Protein AF-A0A7Y9FHM2-F1 (afdb_monomer)

Sequence (161 aa):
MSTAITAYRDAVLMASESGYCPPDAVLSQIHSALRGAVPRFVSLVANVDDATPPRANGLLVVFTDSLVAHVTFARMPGNDADTDAVGPFTVEVARRTALTSLSIIYQTNHDSAYDVSVGALAPSARIILKYTGFSAELAITKAGTEHDVDALYAALLTELA

Foldseek 3Di:
DPPQLVQQQVQVCLQDLPSWDFFSVVSVVQCVVVVNFGFPHKHWDWDWDPDVQIFIWTWIWTDGPWKIKIKGFGRTGTPPPDRVDGGDMDIWMATLLQWDDKDKDADDDPPDPDPPPPDDDDQRIWIWIDGVRDPDIDIGHPDDDDPPVVVVSVVSVVSND

Structure (mmCIF, N/CA/C/O backbone):
data_AF-A0A7Y9FHM2-F1
#
_entry.id   AF-A0A7Y9FHM2-F1
#
loop_
_atom_site.group_PDB
_atom_site.id
_atom_site.type_symbol
_atom_site.label_atom_id
_atom_site.label_alt_id
_atom_site.label_comp_id
_atom_site.label_asym_id
_atom_site.label_entity_id
_atom_site.label_seq_id
_atom_site.pdbx_PDB_ins_code
_atom_site.Cartn_x
_atom_site.Cartn_y
_atom_site.Cartn_z
_atom_site.occupancy
_atom_site.B_iso_or_equiv
_atom_site.auth_seq_id
_atom_site.auth_comp_id
_atom_site.auth_asym_id
_atom_site.auth_atom_id
_atom_site.pdbx_PDB_model_num
ATOM 1 N N . MET A 1 1 ? 13.110 20.333 -4.241 1.00 54.28 1 MET A N 1
ATOM 2 C CA . MET A 1 1 ? 12.005 19.393 -3.949 1.00 54.28 1 MET A CA 1
ATOM 3 C C . MET A 1 1 ? 11.263 19.868 -2.712 1.00 54.28 1 MET A C 1
ATOM 5 O O . MET A 1 1 ? 11.907 20.405 -1.818 1.00 54.28 1 MET A O 1
ATOM 9 N N . SER A 1 2 ? 9.937 19.706 -2.669 1.00 65.69 2 SER A N 1
ATOM 10 C CA . SER A 1 2 ? 9.163 19.900 -1.434 1.00 65.69 2 SER A CA 1
ATOM 11 C C . SER A 1 2 ? 9.573 18.837 -0.411 1.00 65.69 2 SER A C 1
ATOM 13 O O . SER A 1 2 ? 9.676 17.665 -0.771 1.00 65.69 2 SER A O 1
ATOM 15 N N . THR A 1 3 ? 9.776 19.226 0.849 1.00 71.75 3 THR A N 1
ATOM 16 C CA . THR A 1 3 ? 10.125 18.322 1.962 1.00 71.75 3 THR A CA 1
ATOM 17 C C . THR A 1 3 ? 9.129 17.173 2.130 1.00 71.75 3 THR A C 1
ATOM 19 O O . THR A 1 3 ? 9.511 16.083 2.543 1.00 71.75 3 THR A O 1
ATOM 22 N N . ALA A 1 4 ? 7.864 17.383 1.753 1.00 74.69 4 ALA A N 1
ATOM 23 C CA . ALA A 1 4 ? 6.837 16.349 1.811 1.00 74.69 4 ALA A CA 1
ATOM 24 C C . ALA A 1 4 ? 7.057 15.222 0.786 1.00 74.69 4 ALA A C 1
ATOM 26 O O . ALA A 1 4 ? 6.860 14.059 1.116 1.00 74.69 4 ALA A O 1
ATOM 27 N N . ILE A 1 5 ? 7.513 15.536 -0.432 1.00 85.81 5 ILE A N 1
ATOM 28 C CA . ILE A 1 5 ? 7.775 14.512 -1.460 1.00 85.81 5 ILE A CA 1
ATOM 29 C C . ILE A 1 5 ? 8.999 13.676 -1.094 1.00 85.81 5 ILE A C 1
ATOM 31 O O . ILE A 1 5 ? 8.993 12.467 -1.305 1.00 85.81 5 ILE A O 1
ATOM 35 N N . THR A 1 6 ? 10.008 14.294 -0.473 1.00 88.38 6 THR A N 1
ATOM 36 C CA . THR A 1 6 ? 11.161 13.572 0.078 1.00 88.38 6 THR A CA 1
ATOM 37 C C . THR A 1 6 ? 10.719 12.526 1.103 1.00 88.38 6 THR A C 1
ATOM 39 O O . THR A 1 6 ? 11.084 11.369 0.961 1.00 88.38 6 THR A O 1
ATOM 42 N N . ALA A 1 7 ? 9.828 12.876 2.040 1.00 87.19 7 ALA A N 1
ATOM 43 C CA . ALA A 1 7 ? 9.317 11.916 3.024 1.00 87.19 7 ALA A CA 1
ATOM 44 C C . ALA A 1 7 ? 8.578 10.721 2.389 1.00 87.19 7 ALA A C 1
ATOM 46 O O . ALA A 1 7 ? 8.714 9.593 2.855 1.00 87.19 7 ALA A O 1
ATOM 47 N N . TYR A 1 8 ? 7.812 10.945 1.315 1.00 90.69 8 TYR A N 1
ATOM 48 C CA . TYR A 1 8 ? 7.175 9.855 0.566 1.00 90.69 8 TYR A CA 1
ATOM 49 C C . TYR A 1 8 ? 8.200 8.969 -0.130 1.00 90.69 8 TYR A C 1
ATOM 51 O O . TYR A 1 8 ? 8.108 7.748 -0.049 1.00 90.69 8 TYR A O 1
ATOM 59 N N . ARG A 1 9 ? 9.173 9.582 -0.805 1.00 92.00 9 ARG A N 1
ATOM 60 C CA . ARG A 1 9 ? 10.229 8.861 -1.511 1.00 92.00 9 ARG A CA 1
ATOM 61 C C . ARG A 1 9 ? 11.035 7.988 -0.557 1.00 92.00 9 ARG A C 1
ATOM 63 O O . ARG A 1 9 ? 11.230 6.814 -0.851 1.00 92.00 9 ARG A O 1
ATOM 70 N N . ASP A 1 10 ? 11.426 8.540 0.586 1.00 90.44 10 ASP A N 1
ATOM 71 C CA . ASP A 1 10 ? 12.177 7.828 1.617 1.00 90.44 10 ASP A CA 1
ATOM 72 C C . ASP A 1 10 ? 11.352 6.667 2.181 1.00 90.44 10 ASP A C 1
ATOM 74 O O . ASP A 1 10 ? 11.841 5.543 2.252 1.00 90.44 10 ASP A O 1
ATOM 78 N N . ALA A 1 11 ? 10.071 6.894 2.500 1.00 89.75 11 ALA A N 1
ATOM 79 C CA . ALA A 1 11 ? 9.182 5.840 2.989 1.00 89.75 11 ALA A CA 1
ATOM 80 C C . ALA A 1 11 ? 8.992 4.700 1.974 1.00 89.75 11 ALA A C 1
ATOM 82 O O . ALA A 1 11 ? 8.975 3.532 2.359 1.00 89.75 11 ALA A O 1
ATOM 83 N N . VAL A 1 12 ? 8.878 5.025 0.683 1.00 91.69 12 VAL A N 1
ATOM 84 C CA . VAL A 1 12 ? 8.762 4.027 -0.390 1.00 91.69 12 VAL A CA 1
ATOM 85 C C . VAL A 1 12 ? 10.069 3.264 -0.585 1.00 91.69 12 VAL A C 1
ATOM 87 O O . VAL A 1 12 ? 10.036 2.042 -0.680 1.00 91.69 12 VAL A O 1
ATOM 90 N N . LEU A 1 13 ? 11.212 3.954 -0.609 1.00 89.88 13 LEU A N 1
ATOM 91 C CA . LEU A 1 13 ? 12.522 3.314 -0.748 1.00 89.88 13 LEU A CA 1
ATOM 92 C C . LEU A 1 13 ? 12.824 2.385 0.432 1.00 89.88 13 LEU A C 1
ATOM 94 O O . LEU A 1 13 ? 13.313 1.283 0.211 1.00 89.88 13 LEU A O 1
ATOM 98 N N . MET A 1 14 ? 12.465 2.778 1.658 1.00 87.06 14 MET A N 1
ATOM 99 C CA . MET A 1 14 ? 12.564 1.908 2.837 1.00 87.06 14 MET A CA 1
ATOM 100 C C . MET A 1 14 ? 11.654 0.677 2.744 1.00 87.06 14 MET A C 1
ATOM 102 O O . MET A 1 14 ? 11.972 -0.357 3.313 1.00 87.06 14 MET A O 1
ATOM 106 N N . ALA A 1 15 ? 10.510 0.775 2.059 1.00 86.94 15 ALA A N 1
ATOM 107 C CA . ALA A 1 15 ? 9.592 -0.346 1.835 1.00 86.94 15 ALA A CA 1
ATOM 108 C C . ALA A 1 15 ? 9.954 -1.210 0.614 1.00 86.94 15 ALA A C 1
ATOM 110 O O . ALA A 1 15 ? 9.295 -2.219 0.365 1.00 86.94 15 ALA A O 1
ATOM 111 N N . SER A 1 16 ? 10.948 -0.806 -0.182 1.00 87.75 16 SER A N 1
ATOM 112 C CA . SER A 1 16 ? 11.287 -1.471 -1.435 1.00 87.75 16 SER A CA 1
ATOM 113 C C . SER A 1 16 ? 12.431 -2.465 -1.267 1.00 87.75 16 SER A C 1
ATOM 115 O O . SER A 1 16 ? 13.585 -2.064 -1.156 1.00 87.75 16 SER A O 1
ATOM 117 N N . GLU A 1 17 ? 12.167 -3.757 -1.458 1.00 81.50 17 GLU A N 1
ATOM 118 C CA . GLU A 1 17 ? 13.243 -4.767 -1.472 1.00 81.50 17 GLU A CA 1
ATOM 119 C C . GLU A 1 17 ? 14.183 -4.612 -2.671 1.00 81.50 17 GLU A C 1
ATOM 121 O O . GLU A 1 17 ? 15.391 -4.791 -2.557 1.00 81.50 17 GLU A O 1
ATOM 126 N N . SER A 1 18 ? 13.637 -4.239 -3.832 1.00 82.12 18 SER A N 1
ATOM 127 C CA . SER A 1 18 ? 14.407 -4.069 -5.068 1.00 82.12 18 SER A CA 1
ATOM 128 C C . SER A 1 18 ? 15.037 -2.678 -5.219 1.00 82.12 18 SER A C 1
ATOM 130 O O . SER A 1 18 ? 15.584 -2.369 -6.276 1.00 82.12 18 SER A O 1
ATOM 132 N N . GLY A 1 19 ? 14.879 -1.792 -4.226 1.00 87.06 19 GLY A N 1
ATOM 133 C CA . GLY A 1 19 ? 15.212 -0.366 -4.349 1.00 87.06 19 GLY A CA 1
ATOM 134 C C . GLY A 1 19 ? 14.421 0.392 -5.429 1.00 87.06 19 GLY A C 1
ATOM 135 O O . GLY A 1 19 ? 14.864 1.441 -5.887 1.00 87.06 19 GLY A O 1
ATOM 136 N N . TYR A 1 20 ? 13.285 -0.137 -5.891 1.00 90.69 20 TYR A N 1
ATOM 137 C CA . TYR A 1 20 ? 12.400 0.542 -6.829 1.00 90.69 20 TYR A CA 1
ATOM 138 C C . TYR A 1 20 ? 11.588 1.641 -6.142 1.00 90.69 20 TYR A C 1
ATOM 140 O O . TYR A 1 20 ? 11.048 1.462 -5.052 1.00 90.69 20 TYR A O 1
ATOM 148 N N . CYS A 1 21 ? 11.440 2.776 -6.819 1.00 91.19 21 CYS A N 1
ATOM 149 C CA . CYS A 1 21 ? 10.560 3.850 -6.381 1.00 91.19 21 CYS A CA 1
ATOM 150 C C . CYS A 1 21 ? 9.799 4.421 -7.585 1.00 91.19 21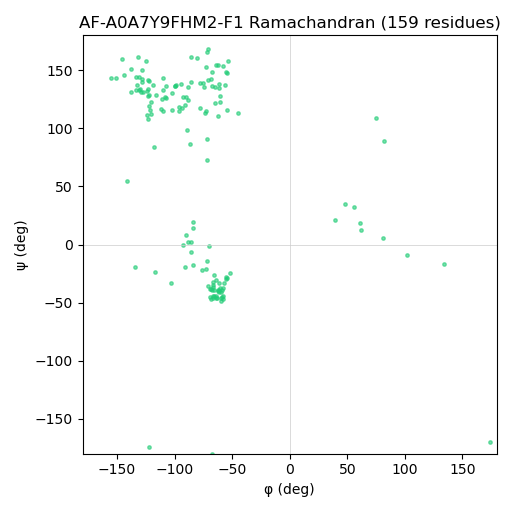 CYS A C 1
ATOM 152 O O . CYS A 1 21 ? 10.429 4.723 -8.602 1.00 91.19 21 CYS A O 1
ATOM 154 N N . PRO A 1 22 ? 8.465 4.590 -7.505 1.00 91.25 22 PRO A N 1
ATOM 155 C CA . PRO A 1 22 ? 7.715 5.268 -8.552 1.00 91.25 22 PRO A CA 1
ATOM 156 C C . PRO A 1 22 ? 8.228 6.700 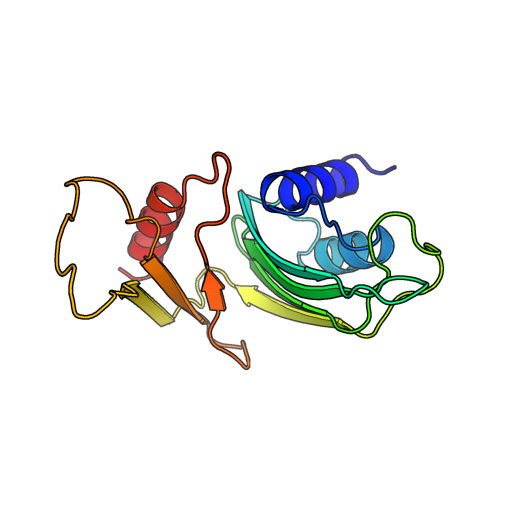-8.783 1.00 91.25 22 PRO A C 1
ATOM 158 O O . PRO A 1 22 ? 8.717 7.331 -7.843 1.00 91.25 22 PRO A O 1
ATOM 161 N N . PRO A 1 23 ? 8.051 7.260 -9.994 1.00 90.81 23 PRO A N 1
ATOM 162 C CA . PRO A 1 23 ? 8.462 8.630 -10.290 1.00 90.81 23 PRO A CA 1
ATOM 163 C C . PRO A 1 23 ? 7.872 9.667 -9.323 1.00 90.81 23 PRO A C 1
ATOM 165 O O . PRO A 1 23 ? 6.716 9.555 -8.906 1.00 90.81 23 PRO A O 1
ATOM 168 N N . ASP A 1 24 ? 8.613 10.747 -9.056 1.00 90.06 24 ASP A N 1
ATOM 169 C CA . ASP A 1 24 ? 8.188 11.828 -8.149 1.00 90.06 24 ASP A CA 1
ATOM 170 C C . ASP A 1 24 ? 6.828 12.444 -8.547 1.00 90.06 24 ASP A C 1
ATOM 172 O O . ASP A 1 24 ? 6.061 12.882 -7.685 1.00 90.06 24 ASP A O 1
ATOM 176 N N . ALA A 1 25 ? 6.486 12.446 -9.842 1.00 89.00 25 ALA A N 1
ATOM 177 C CA . ALA A 1 25 ? 5.177 12.877 -10.334 1.00 89.00 25 ALA A CA 1
ATOM 178 C C . ALA A 1 25 ? 4.032 11.997 -9.796 1.00 89.00 25 ALA A C 1
ATOM 180 O O . ALA A 1 25 ? 2.988 12.514 -9.398 1.00 89.00 25 ALA A O 1
ATOM 181 N N . VAL A 1 26 ? 4.242 10.678 -9.724 1.00 91.69 26 VAL A N 1
ATOM 182 C CA . VAL A 1 26 ? 3.285 9.720 -9.151 1.00 91.69 26 VAL A CA 1
ATOM 183 C C . VAL A 1 26 ? 3.183 9.934 -7.645 1.00 91.69 26 VAL A C 1
ATOM 185 O O . VAL A 1 26 ? 2.079 10.081 -7.123 1.00 91.69 26 VAL A O 1
ATOM 188 N N . LEU A 1 27 ? 4.321 10.052 -6.951 1.00 93.56 27 LEU A N 1
ATOM 189 C CA . LEU A 1 27 ? 4.346 10.333 -5.510 1.00 93.56 27 LEU A CA 1
ATOM 190 C C . LEU A 1 27 ? 3.628 11.646 -5.167 1.00 93.56 27 LEU A C 1
ATOM 192 O O . LEU A 1 27 ? 2.898 11.714 -4.180 1.00 93.56 27 LEU A O 1
ATOM 196 N N . SER A 1 28 ? 3.756 12.665 -6.019 1.00 92.25 28 SER A N 1
ATOM 197 C CA . SER A 1 28 ? 3.053 13.942 -5.864 1.00 92.25 28 SER A CA 1
ATOM 198 C C . SER A 1 28 ? 1.537 13.800 -6.005 1.00 92.25 28 SER A C 1
ATOM 200 O O . SER A 1 28 ? 0.789 14.407 -5.236 1.00 92.25 28 SER A O 1
ATOM 202 N N . GLN A 1 29 ? 1.060 12.970 -6.937 1.00 93.69 29 GLN A N 1
ATOM 203 C CA . GLN A 1 29 ? -0.374 12.697 -7.061 1.00 93.69 29 GLN A CA 1
ATOM 204 C C . GLN A 1 29 ? -0.914 11.903 -5.868 1.00 93.69 29 GLN A C 1
ATOM 206 O O . GLN A 1 29 ? -2.000 12.210 -5.379 1.00 93.69 29 GLN A O 1
ATOM 211 N N . ILE A 1 30 ? -0.144 10.949 -5.340 1.00 95.56 30 ILE A N 1
ATOM 212 C CA . ILE A 1 30 ? -0.514 10.203 -4.128 1.00 95.56 30 ILE A CA 1
ATOM 213 C C . ILE A 1 30 ? -0.580 11.142 -2.917 1.00 95.56 30 ILE A C 1
ATOM 215 O O . ILE A 1 30 ? -1.558 11.116 -2.170 1.00 95.56 30 ILE A O 1
ATOM 219 N N . HIS A 1 31 ? 0.420 12.010 -2.738 1.00 95.38 31 HIS A N 1
ATOM 220 C CA . HIS A 1 31 ? 0.442 13.016 -1.671 1.00 95.38 31 HIS A CA 1
ATOM 221 C C . HIS A 1 31 ? -0.771 13.947 -1.743 1.00 95.38 31 HIS A C 1
ATOM 223 O O . HIS A 1 31 ? -1.433 14.189 -0.732 1.00 95.38 31 HIS A O 1
ATOM 229 N N . SER A 1 32 ? -1.119 14.410 -2.946 1.00 95.19 32 SER A N 1
ATOM 230 C CA . SER A 1 32 ? -2.310 15.230 -3.177 1.00 95.19 32 SER A CA 1
ATOM 231 C C . SER A 1 32 ? -3.609 14.476 -2.867 1.00 95.19 32 SER A C 1
ATOM 233 O O . SER A 1 32 ? -4.468 15.005 -2.157 1.00 95.19 32 SER A O 1
ATOM 235 N N . ALA A 1 33 ? -3.736 13.219 -3.308 1.00 95.69 33 ALA A N 1
ATOM 236 C CA . ALA A 1 33 ? -4.896 12.369 -3.027 1.00 95.69 33 ALA A CA 1
ATOM 237 C C . ALA A 1 33 ? -5.078 12.110 -1.518 1.00 95.69 33 ALA A C 1
ATOM 239 O O . ALA A 1 33 ? -6.200 12.073 -1.011 1.00 95.69 33 ALA A O 1
ATOM 240 N N . LEU A 1 34 ? -3.967 12.029 -0.782 1.00 96.06 34 LEU A N 1
ATOM 241 C CA . LEU A 1 34 ? -3.920 11.940 0.678 1.00 96.06 34 LEU A CA 1
ATOM 242 C C . LEU A 1 34 ? -4.008 13.306 1.381 1.00 96.06 34 LEU A C 1
ATOM 244 O O . LEU A 1 34 ? -3.756 13.401 2.582 1.00 96.06 34 LEU A O 1
ATOM 248 N N . ARG A 1 35 ? -4.393 14.370 0.665 1.00 94.75 35 ARG A N 1
ATOM 249 C CA . ARG A 1 35 ? -4.594 15.732 1.198 1.00 94.75 35 ARG A CA 1
ATOM 250 C C . ARG A 1 35 ? -3.367 16.297 1.907 1.00 94.75 35 ARG A C 1
ATOM 252 O O . ARG A 1 35 ? -3.481 17.053 2.868 1.00 94.75 35 ARG A O 1
ATOM 259 N N . GLY A 1 36 ? -2.191 15.917 1.435 1.00 92.69 36 GLY A N 1
ATOM 260 C CA . GLY A 1 36 ? -0.934 16.386 1.978 1.00 92.69 36 GLY A CA 1
ATOM 261 C C . GLY A 1 36 ? -0.459 15.660 3.243 1.00 92.69 36 GLY A C 1
ATOM 262 O O . GLY A 1 36 ? 0.531 16.094 3.832 1.00 92.69 36 GLY A O 1
ATOM 263 N N . ALA A 1 37 ? -1.149 14.600 3.678 1.00 92.56 37 ALA A N 1
ATOM 264 C CA . ALA A 1 37 ? -0.816 13.866 4.896 1.00 92.56 37 ALA A CA 1
ATOM 265 C C . ALA A 1 37 ? 0.575 13.211 4.828 1.00 92.56 37 ALA A C 1
ATOM 267 O O . ALA A 1 37 ? 1.094 12.921 3.756 1.00 92.56 37 ALA A O 1
ATOM 268 N N . VAL A 1 38 ? 1.184 12.981 5.992 1.00 91.00 38 VAL A N 1
ATOM 269 C CA . VAL A 1 38 ? 2.499 12.331 6.104 1.00 91.00 38 VAL A CA 1
ATOM 270 C C . VAL A 1 38 ? 2.306 10.810 6.178 1.00 91.00 38 VAL A C 1
ATOM 272 O O . VAL A 1 38 ? 1.423 10.357 6.917 1.00 91.00 38 VAL A O 1
ATOM 275 N N . PRO A 1 39 ? 3.100 10.008 5.445 1.00 91.88 39 PRO A N 1
ATOM 276 C CA . PRO A 1 39 ? 3.024 8.557 5.520 1.00 91.88 39 PRO A CA 1
ATOM 277 C C . PRO A 1 39 ? 3.490 8.076 6.900 1.00 91.88 39 PRO A C 1
ATOM 279 O O . PRO A 1 39 ? 4.489 8.548 7.439 1.00 91.88 39 PRO A O 1
ATOM 282 N N . ARG A 1 40 ? 2.747 7.133 7.476 1.00 90.19 40 ARG A N 1
ATOM 283 C CA . ARG A 1 40 ? 3.081 6.433 8.726 1.00 90.19 40 ARG A CA 1
ATOM 284 C C . ARG A 1 40 ? 3.611 5.036 8.479 1.00 90.19 40 ARG A C 1
ATOM 286 O O . ARG A 1 40 ? 4.441 4.558 9.237 1.00 90.19 40 ARG A O 1
ATOM 293 N N . PHE A 1 41 ? 3.110 4.401 7.430 1.00 90.56 41 PHE A N 1
ATOM 294 C CA . PHE A 1 41 ? 3.537 3.084 7.004 1.00 90.56 41 PHE A CA 1
ATOM 295 C C . PHE A 1 41 ? 3.347 2.971 5.496 1.00 90.56 41 PHE A C 1
ATOM 297 O O . PHE A 1 41 ? 2.369 3.493 4.946 1.00 90.56 41 PHE A O 1
ATOM 304 N N . VAL A 1 42 ? 4.272 2.285 4.833 1.00 91.69 42 VAL A N 1
ATOM 305 C CA . VAL A 1 42 ? 4.232 2.047 3.393 1.00 91.69 42 VAL A CA 1
ATOM 306 C C . VAL A 1 42 ? 4.508 0.574 3.124 1.00 91.69 42 VAL 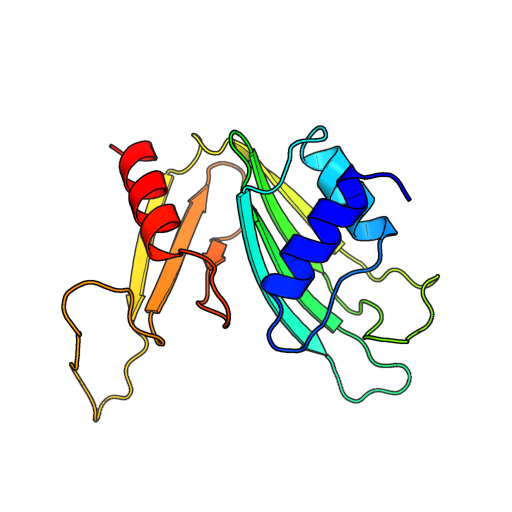A C 1
ATOM 308 O O . VAL A 1 42 ? 5.402 -0.011 3.720 1.00 91.69 42 VAL A O 1
ATOM 311 N N . SER A 1 43 ? 3.748 -0.019 2.207 1.00 91.00 43 SER A N 1
ATOM 312 C CA . SER A 1 43 ? 4.031 -1.345 1.658 1.00 91.00 43 SER A CA 1
ATOM 313 C C . SER A 1 43 ? 4.134 -1.243 0.147 1.00 91.00 43 SER A C 1
ATOM 315 O O . SER A 1 43 ? 3.279 -0.627 -0.490 1.00 91.00 43 SER A O 1
ATOM 317 N N . LEU A 1 44 ? 5.178 -1.836 -0.422 1.00 91.25 44 LEU A N 1
ATOM 318 C CA . LEU A 1 44 ? 5.422 -1.852 -1.854 1.00 91.25 44 LEU A CA 1
ATOM 319 C C . LEU A 1 44 ? 5.684 -3.286 -2.307 1.00 91.25 44 LEU A C 1
ATOM 321 O O . LEU A 1 44 ? 6.524 -3.985 -1.749 1.00 91.25 44 LEU A O 1
ATOM 325 N N . VAL A 1 45 ? 4.994 -3.689 -3.366 1.00 90.12 45 VAL A N 1
ATOM 326 C CA . VAL A 1 45 ? 5.307 -4.889 -4.139 1.00 90.12 45 VAL A CA 1
ATOM 327 C C . VAL A 1 45 ? 5.490 -4.445 -5.576 1.00 90.12 45 VAL A C 1
ATOM 329 O O . VAL A 1 45 ? 4.530 -4.031 -6.222 1.00 90.12 45 VAL A O 1
ATOM 332 N N . ALA A 1 46 ? 6.715 -4.508 -6.079 1.00 90.50 46 ALA A N 1
ATOM 333 C CA . ALA A 1 46 ? 7.034 -4.105 -7.438 1.00 90.50 46 ALA A CA 1
ATOM 334 C C . ALA A 1 46 ? 7.842 -5.193 -8.136 1.00 90.50 46 ALA A C 1
ATOM 336 O O . ALA A 1 46 ? 8.818 -5.697 -7.593 1.00 90.50 46 ALA A O 1
ATOM 337 N N . ASN A 1 47 ? 7.440 -5.508 -9.362 1.00 91.50 47 ASN A N 1
ATOM 338 C CA . ASN A 1 47 ? 8.181 -6.368 -10.268 1.00 91.50 47 ASN A CA 1
ATOM 339 C C . ASN A 1 47 ? 8.714 -5.498 -11.401 1.00 91.50 47 ASN A C 1
ATOM 341 O O . ASN A 1 47 ? 7.925 -4.935 -12.167 1.00 91.50 47 ASN A O 1
ATOM 345 N N . VAL A 1 48 ? 10.035 -5.383 -11.481 1.00 90.31 48 VAL A N 1
ATOM 346 C CA . VAL A 1 48 ? 10.725 -4.729 -12.594 1.00 90.31 48 VAL A CA 1
ATOM 347 C C . VAL A 1 48 ? 11.065 -5.806 -13.618 1.00 90.31 48 VAL A C 1
ATOM 349 O O . VAL A 1 48 ? 11.619 -6.839 -13.251 1.00 90.31 48 VAL A O 1
ATOM 352 N N . ASP A 1 49 ? 10.672 -5.600 -14.872 1.00 87.25 49 ASP A N 1
ATOM 353 C CA . ASP A 1 49 ? 11.011 -6.503 -15.968 1.00 87.25 49 ASP A CA 1
ATOM 354 C C . ASP A 1 49 ? 12.431 -6.256 -16.5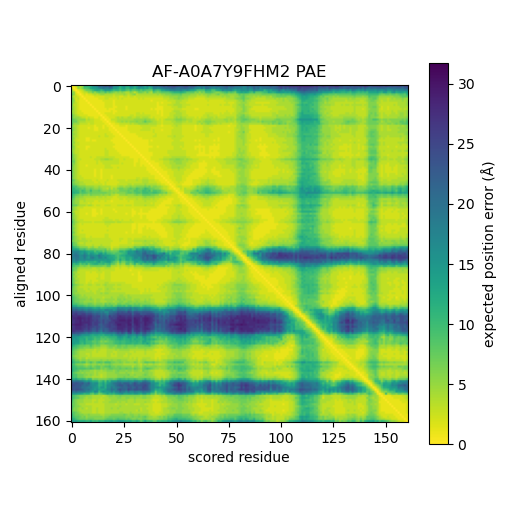02 1.00 87.25 49 ASP A C 1
ATOM 356 O O . ASP A 1 49 ? 13.017 -5.187 -16.321 1.00 87.25 49 ASP A O 1
ATOM 360 N N . ASP A 1 50 ? 12.970 -7.255 -17.201 1.00 85.00 50 ASP A N 1
ATOM 361 C CA . ASP A 1 50 ? 14.293 -7.192 -17.831 1.00 85.00 50 ASP A CA 1
ATOM 362 C C . ASP A 1 50 ? 14.258 -6.517 -19.223 1.00 85.00 50 ASP A C 1
ATOM 364 O O . ASP A 1 50 ? 15.144 -6.733 -20.055 1.00 85.00 50 ASP A O 1
ATOM 368 N N . ALA A 1 51 ? 13.213 -5.739 -19.543 1.00 82.88 51 ALA A N 1
ATOM 369 C CA . ALA A 1 51 ? 13.101 -5.076 -20.841 1.00 82.88 51 ALA A CA 1
ATOM 370 C C . ALA A 1 51 ? 14.095 -3.907 -20.977 1.00 82.88 51 ALA A C 1
ATOM 372 O O . ALA A 1 51 ? 14.664 -3.408 -20.009 1.00 82.88 51 ALA A O 1
ATOM 373 N N . THR A 1 52 ? 14.300 -3.421 -22.205 1.00 83.00 52 THR A N 1
ATOM 374 C CA . THR A 1 52 ? 15.108 -2.219 -22.468 1.00 83.00 52 THR A CA 1
ATOM 375 C C . THR A 1 52 ? 14.267 -1.178 -23.220 1.00 83.00 52 THR A C 1
ATOM 377 O O . THR A 1 52 ? 13.979 -1.385 -24.4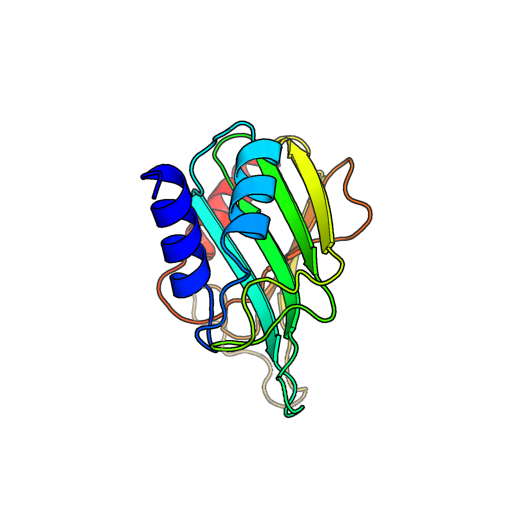01 1.00 83.00 52 THR A O 1
ATOM 380 N N . PRO A 1 53 ? 13.857 -0.063 -22.581 1.00 84.75 53 PRO A N 1
ATOM 381 C CA . PRO A 1 53 ? 14.073 0.283 -21.168 1.00 84.75 53 PRO A CA 1
ATOM 382 C C . PRO A 1 53 ? 13.205 -0.558 -20.204 1.00 84.75 53 PRO A C 1
ATOM 384 O O . PRO A 1 53 ? 12.108 -0.967 -20.605 1.00 84.75 53 PRO A O 1
ATOM 387 N N . PRO A 1 54 ? 13.653 -0.772 -18.949 1.00 88.31 54 PRO A N 1
ATOM 388 C CA . PRO A 1 54 ? 12.951 -1.607 -17.973 1.00 88.31 54 PRO A CA 1
ATOM 389 C C . PRO A 1 54 ? 11.625 -0.979 -17.552 1.00 88.31 54 PRO A C 1
ATOM 391 O O . PRO A 1 54 ? 11.485 0.252 -17.494 1.00 88.31 54 PRO A O 1
ATOM 394 N N . ARG A 1 55 ? 10.641 -1.824 -17.235 1.00 90.94 55 ARG A N 1
ATOM 395 C CA . ARG A 1 55 ? 9.315 -1.411 -16.778 1.00 90.94 55 ARG A CA 1
ATOM 396 C C . ARG A 1 55 ? 8.901 -2.102 -15.488 1.00 90.94 55 ARG A C 1
ATOM 398 O O . ARG A 1 55 ? 9.128 -3.286 -15.291 1.00 90.94 55 ARG A O 1
ATOM 405 N N . ALA A 1 56 ? 8.224 -1.355 -14.626 1.00 92.31 56 ALA A N 1
ATOM 406 C CA . ALA A 1 56 ? 7.721 -1.821 -13.348 1.00 92.31 56 ALA A CA 1
ATOM 407 C C . ALA A 1 56 ? 6.195 -1.977 -13.359 1.00 92.31 56 ALA A C 1
ATOM 409 O O . ALA A 1 56 ? 5.453 -1.108 -13.829 1.00 92.31 56 ALA A O 1
ATOM 410 N N . ASN A 1 57 ? 5.723 -3.079 -12.789 1.00 93.19 57 ASN A N 1
ATOM 411 C CA . ASN A 1 57 ? 4.319 -3.302 -12.456 1.00 93.19 57 ASN A CA 1
ATOM 412 C C . ASN A 1 57 ? 4.227 -3.605 -10.968 1.00 93.19 57 ASN A C 1
ATOM 414 O O . ASN A 1 57 ? 5.085 -4.309 -10.432 1.00 93.19 57 ASN A O 1
ATOM 418 N N . GLY A 1 58 ? 3.197 -3.110 -10.295 1.00 92.56 58 GLY A N 1
ATOM 419 C CA . GLY A 1 58 ? 3.123 -3.335 -8.866 1.00 92.56 58 GLY A CA 1
ATOM 420 C C . GLY A 1 58 ? 2.001 -2.626 -8.143 1.00 92.56 58 GLY A C 1
ATOM 421 O O . GLY A 1 58 ? 1.079 -2.052 -8.730 1.00 92.56 58 GLY A O 1
ATOM 422 N N . LEU A 1 59 ? 2.126 -2.713 -6.826 1.00 93.19 59 LEU A N 1
ATOM 423 C CA . LEU A 1 59 ? 1.209 -2.186 -5.848 1.00 93.19 59 LEU A CA 1
ATOM 424 C C . LEU A 1 59 ? 1.967 -1.389 -4.798 1.00 93.19 59 LEU A C 1
ATOM 426 O O . LEU A 1 59 ? 2.946 -1.869 -4.236 1.00 93.19 59 LEU A O 1
ATOM 430 N N . LEU A 1 60 ? 1.468 -0.200 -4.497 1.00 93.38 60 LEU A N 1
ATOM 431 C CA . LEU A 1 60 ? 1.926 0.634 -3.402 1.00 93.38 60 LEU A CA 1
ATOM 432 C C . LEU A 1 60 ? 0.737 0.938 -2.489 1.00 93.38 60 LEU A C 1
ATOM 434 O O . LEU A 1 60 ? -0.299 1.421 -2.941 1.00 93.38 60 LEU A O 1
ATOM 438 N N . VAL A 1 61 ? 0.892 0.675 -1.198 1.00 93.69 61 VAL A N 1
ATOM 439 C CA . VAL A 1 61 ? -0.086 1.030 -0.171 1.00 93.69 61 VAL A CA 1
ATOM 440 C C . VAL A 1 61 ? 0.548 2.029 0.781 1.00 93.69 61 VAL A C 1
ATOM 442 O O . VAL A 1 61 ? 1.637 1.790 1.298 1.00 93.69 61 VAL A O 1
ATOM 445 N N . VAL A 1 62 ? -0.137 3.145 1.027 1.00 93.88 62 VAL A N 1
ATOM 446 C CA . VAL A 1 62 ? 0.331 4.202 1.931 1.00 93.88 62 VAL A CA 1
ATOM 447 C C . VAL A 1 62 ? -0.700 4.432 3.021 1.00 93.88 62 VAL A C 1
ATOM 449 O O . VAL A 1 62 ? -1.830 4.833 2.744 1.00 93.88 62 VAL A O 1
ATOM 452 N N . PHE A 1 63 ? -0.294 4.225 4.268 1.00 93.31 63 PHE A N 1
ATOM 453 C CA . PHE A 1 63 ? -1.099 4.502 5.450 1.00 93.31 63 PHE A CA 1
ATOM 454 C C . PHE A 1 63 ? -0.690 5.836 6.051 1.00 93.31 63 PHE A C 1
ATOM 456 O O . PHE A 1 63 ? 0.493 6.134 6.209 1.00 93.31 63 PHE A O 1
ATOM 463 N N . THR A 1 64 ? -1.685 6.621 6.438 1.00 93.06 64 THR A N 1
ATOM 464 C CA . THR A 1 64 ? -1.518 7.859 7.200 1.00 93.06 64 THR A CA 1
ATOM 465 C C . THR A 1 64 ? -2.325 7.762 8.498 1.00 93.06 64 THR A C 1
ATOM 467 O O . THR A 1 64 ? -2.920 6.724 8.805 1.00 93.06 64 THR A O 1
ATOM 470 N N . ASP A 1 65 ? -2.387 8.844 9.269 1.00 91.19 65 ASP A N 1
ATOM 471 C CA . ASP A 1 65 ? -3.194 8.877 10.495 1.00 91.19 65 ASP A CA 1
ATOM 472 C C . ASP A 1 65 ? -4.706 8.769 10.219 1.00 91.19 65 ASP A C 1
ATOM 474 O O . ASP A 1 65 ? -5.452 8.301 11.071 1.00 91.19 65 ASP A O 1
ATOM 478 N N . SER A 1 66 ? -5.181 9.182 9.036 1.00 94.38 66 SER A N 1
ATOM 479 C CA . SER A 1 66 ? -6.627 9.272 8.747 1.00 94.38 66 SER A CA 1
ATOM 480 C C . SER A 1 66 ? -7.064 8.689 7.404 1.00 94.38 66 SER A C 1
ATOM 482 O O . SER A 1 66 ? -8.244 8.374 7.226 1.00 94.38 66 SER A O 1
ATOM 484 N N . LEU A 1 67 ? -6.136 8.525 6.465 1.00 96.12 67 LEU A N 1
ATOM 485 C CA . LEU A 1 67 ? -6.387 8.041 5.112 1.00 96.12 67 LEU A CA 1
ATOM 486 C C . LEU A 1 67 ? -5.449 6.887 4.762 1.00 96.12 67 LEU A C 1
ATOM 488 O O . LEU A 1 67 ? -4.306 6.837 5.224 1.00 96.12 67 LEU A O 1
ATOM 492 N N . VAL A 1 68 ? -5.930 6.003 3.899 1.00 95.38 68 VAL A N 1
ATOM 493 C CA . VAL A 1 68 ? -5.150 4.934 3.277 1.00 95.38 68 VAL A CA 1
ATOM 494 C C . VAL A 1 68 ? -5.268 5.099 1.770 1.00 95.38 68 VAL A C 1
ATOM 496 O O . VAL A 1 68 ? -6.372 5.316 1.270 1.00 95.38 68 VAL A O 1
ATOM 499 N N . ALA A 1 69 ? -4.146 5.016 1.059 1.00 96.00 69 ALA A N 1
ATOM 500 C CA . ALA A 1 69 ? -4.114 4.98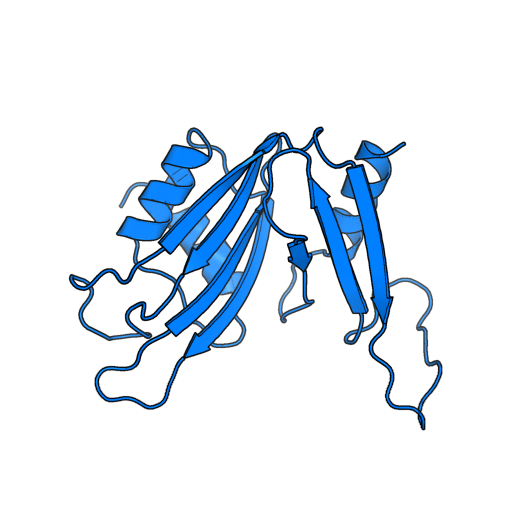4 -0.397 1.00 96.00 69 ALA A CA 1
ATOM 501 C C . ALA A 1 69 ? -3.685 3.603 -0.889 1.00 96.00 69 ALA A C 1
ATOM 503 O O . ALA A 1 69 ? -2.691 3.056 -0.414 1.00 96.00 69 ALA A O 1
ATOM 504 N N . HIS A 1 70 ? -4.419 3.084 -1.864 1.00 95.62 70 HIS A N 1
ATOM 505 C CA . HIS A 1 70 ? -4.116 1.875 -2.610 1.00 95.62 70 HIS A CA 1
ATOM 506 C C . HIS A 1 70 ? -3.793 2.267 -4.047 1.00 95.62 70 HIS A C 1
ATOM 508 O O . HIS A 1 70 ? -4.620 2.856 -4.745 1.00 95.62 70 HIS A O 1
ATOM 514 N N . VAL A 1 71 ? -2.559 2.004 -4.464 1.00 95.00 71 VAL A N 1
ATOM 515 C CA . VAL A 1 71 ? -2.031 2.460 -5.743 1.00 95.00 71 VAL A CA 1
ATOM 516 C C . VAL A 1 71 ? -1.607 1.261 -6.561 1.00 95.00 71 VAL A C 1
ATOM 518 O O . VAL A 1 71 ? -0.663 0.560 -6.205 1.00 95.00 71 VAL A O 1
ATOM 521 N N . THR A 1 72 ? -2.274 1.046 -7.686 1.00 94.81 72 THR A N 1
ATOM 522 C CA . THR A 1 72 ? -1.863 0.051 -8.679 1.00 94.81 72 THR A CA 1
ATOM 523 C C . THR A 1 72 ? -1.194 0.777 -9.830 1.00 94.81 72 THR A C 1
ATOM 525 O O . THR A 1 72 ? -1.747 1.742 -10.357 1.00 94.81 72 THR A O 1
ATOM 528 N N . PHE A 1 73 ? -0.016 0.321 -10.240 1.00 94.06 73 PHE A N 1
ATOM 529 C CA . PHE A 1 73 ? 0.700 0.890 -11.374 1.00 94.06 73 PHE A CA 1
ATOM 530 C C . PHE A 1 73 ? 1.155 -0.204 -12.332 1.00 94.06 73 PHE A C 1
ATOM 532 O O . PHE A 1 73 ? 1.533 -1.304 -11.923 1.00 94.06 73 PHE A O 1
ATOM 539 N N . ALA A 1 74 ? 1.121 0.112 -13.622 1.00 92.94 74 ALA A N 1
ATOM 540 C CA . ALA A 1 74 ? 1.522 -0.802 -14.674 1.00 92.94 74 ALA A CA 1
ATOM 541 C C . ALA A 1 74 ? 2.424 -0.094 -15.678 1.00 92.94 74 ALA A C 1
ATOM 543 O O . ALA A 1 74 ? 2.230 1.078 -16.000 1.00 92.94 74 ALA A O 1
ATOM 544 N N . ARG A 1 75 ? 3.406 -0.833 -16.196 1.00 90.69 75 ARG A N 1
ATOM 545 C CA . ARG A 1 75 ? 4.395 -0.355 -17.169 1.00 90.69 75 ARG A CA 1
ATOM 546 C C . ARG A 1 75 ? 5.043 0.981 -16.779 1.00 90.69 75 ARG A C 1
ATOM 548 O O . ARG A 1 75 ? 5.351 1.794 -17.650 1.00 90.69 75 ARG A O 1
ATOM 555 N N . MET A 1 76 ? 5.245 1.206 -15.483 1.00 92.00 76 MET A N 1
ATOM 556 C CA . MET A 1 76 ? 6.005 2.351 -14.986 1.00 92.00 76 MET A CA 1
ATOM 557 C C . MET A 1 76 ? 7.459 2.251 -15.443 1.00 92.00 76 MET A C 1
ATOM 559 O O . MET A 1 76 ? 7.916 1.149 -15.729 1.00 92.00 76 MET A O 1
ATOM 563 N N . PRO A 1 77 ? 8.199 3.356 -15.572 1.00 90.38 77 PRO A N 1
ATOM 564 C CA . PRO A 1 77 ? 9.632 3.283 -15.827 1.00 90.38 77 PRO A CA 1
ATOM 565 C C . PRO A 1 77 ? 10.309 2.565 -14.653 1.00 90.38 77 PRO A C 1
ATOM 567 O O . PRO A 1 77 ? 9.972 2.828 -13.502 1.00 90.38 77 PRO A O 1
ATOM 570 N N . GLY A 1 78 ? 11.209 1.624 -14.946 1.00 85.38 78 GLY A N 1
ATOM 571 C CA . GLY A 1 78 ? 12.079 1.030 -13.932 1.00 85.38 78 GLY A CA 1
ATOM 572 C C . GLY A 1 78 ? 13.095 2.041 -13.390 1.00 85.38 78 GLY A C 1
ATOM 573 O O . GLY A 1 78 ? 13.133 3.196 -13.820 1.00 85.38 78 GLY A O 1
ATOM 574 N N . ASN A 1 79 ? 13.940 1.595 -12.460 1.00 75.06 79 ASN A N 1
ATOM 575 C CA . ASN A 1 79 ? 15.037 2.422 -11.956 1.00 75.06 79 ASN A CA 1
ATOM 576 C C . ASN A 1 79 ? 15.929 2.885 -13.120 1.00 75.06 79 ASN A C 1
ATOM 578 O O . ASN A 1 79 ? 16.210 2.107 -14.031 1.00 75.06 79 ASN A O 1
ATOM 582 N N . ASP A 1 80 ? 16.324 4.159 -13.097 1.00 67.38 80 ASP A N 1
ATOM 583 C CA . ASP A 1 80 ? 17.208 4.792 -14.088 1.00 67.38 80 ASP A CA 1
ATOM 584 C C . ASP A 1 80 ? 16.679 4.836 -15.541 1.00 67.38 80 ASP A C 1
ATOM 586 O O . ASP A 1 80 ? 17.420 5.166 -16.469 1.00 67.38 80 ASP A O 1
ATOM 590 N N . ALA A 1 81 ? 15.389 4.549 -15.758 1.00 62.78 81 ALA A N 1
ATOM 591 C CA . ALA A 1 81 ? 14.716 4.752 -17.040 1.00 62.78 81 ALA A CA 1
ATOM 592 C C . ALA A 1 81 ? 14.180 6.191 -17.181 1.00 62.78 81 ALA A C 1
ATOM 594 O O . ALA A 1 81 ? 14.006 6.905 -16.196 1.00 62.78 81 ALA A O 1
ATOM 595 N N . ASP A 1 82 ? 13.906 6.601 -18.425 1.00 64.62 82 ASP A N 1
ATOM 596 C CA . ASP A 1 82 ? 13.392 7.929 -18.787 1.00 64.62 82 ASP A CA 1
ATOM 597 C C . ASP A 1 82 ? 12.252 8.390 -17.857 1.00 64.62 82 ASP A C 1
ATOM 599 O O . ASP A 1 82 ? 11.164 7.800 -17.832 1.00 64.62 82 ASP A O 1
ATOM 603 N N . THR A 1 83 ? 12.529 9.433 -17.070 1.00 57.78 83 THR A N 1
ATOM 604 C CA . THR A 1 83 ? 11.661 9.936 -15.997 1.00 57.78 83 THR A CA 1
ATOM 605 C C . THR A 1 83 ? 10.416 10.647 -16.515 1.00 57.78 83 THR A C 1
ATOM 607 O O . THR A 1 83 ? 9.478 10.858 -15.744 1.00 57.78 83 THR A O 1
ATOM 610 N N . ASP A 1 84 ? 10.388 10.991 -17.806 1.00 58.41 84 ASP A N 1
ATOM 611 C CA . ASP A 1 84 ? 9.274 11.712 -18.425 1.00 58.41 84 ASP A CA 1
ATOM 612 C C . ASP A 1 84 ? 8.135 10.766 -18.849 1.00 58.41 84 ASP A C 1
ATOM 614 O O . ASP A 1 84 ? 6.991 11.190 -19.037 1.00 58.41 84 ASP A O 1
ATOM 618 N N . ALA A 1 85 ? 8.407 9.460 -18.950 1.00 67.25 85 ALA A N 1
ATOM 619 C CA . ALA A 1 85 ? 7.409 8.456 -19.295 1.00 67.25 85 ALA A CA 1
ATOM 620 C C . ALA A 1 85 ? 6.705 7.920 -18.038 1.00 67.25 85 ALA A C 1
ATOM 622 O O . ALA A 1 85 ? 7.194 6.999 -17.391 1.00 67.25 85 ALA A O 1
ATOM 623 N N . VAL A 1 86 ? 5.515 8.437 -17.721 1.00 80.94 86 VAL A N 1
ATOM 624 C CA . VAL A 1 86 ? 4.655 7.892 -16.654 1.00 80.94 86 VAL A CA 1
ATOM 625 C C . VAL A 1 86 ? 3.702 6.846 -17.243 1.00 80.94 86 VAL A C 1
ATOM 627 O O . VAL A 1 86 ? 2.910 7.145 -18.136 1.00 80.94 86 VAL A O 1
ATOM 630 N N . GLY A 1 87 ? 3.785 5.605 -16.754 1.00 85.88 87 GLY A N 1
ATOM 631 C CA . GLY A 1 87 ? 2.841 4.538 -17.103 1.00 85.88 87 GLY A CA 1
ATOM 632 C C . GLY A 1 87 ? 1.455 4.756 -16.474 1.00 85.88 87 GLY A C 1
ATOM 633 O O . GLY A 1 87 ? 1.301 5.605 -15.594 1.00 85.88 87 GLY A O 1
ATOM 634 N N . PRO A 1 88 ? 0.419 4.006 -16.888 1.00 92.38 88 PRO A N 1
ATOM 635 C CA . PRO A 1 88 ? -0.886 4.078 -16.242 1.00 92.38 88 PRO A CA 1
ATOM 636 C C . PRO A 1 88 ? -0.801 3.668 -14.766 1.00 92.38 88 PRO A C 1
ATOM 638 O O . PRO A 1 88 ? -0.161 2.679 -14.400 1.00 92.38 88 PRO A O 1
ATOM 641 N N . PHE A 1 89 ? -1.504 4.412 -13.919 1.00 94.69 89 PHE A N 1
ATOM 642 C CA . PHE A 1 89 ? -1.707 4.066 -12.520 1.00 94.69 89 PHE A CA 1
ATOM 643 C C . PHE A 1 89 ? -3.088 4.505 -12.051 1.00 94.69 89 PHE A C 1
ATOM 645 O O . PHE A 1 89 ? -3.740 5.349 -12.663 1.00 94.69 89 PHE A O 1
ATOM 652 N N . THR A 1 90 ? -3.547 3.901 -10.965 1.00 95.00 90 THR A N 1
ATOM 653 C CA . THR A 1 90 ? -4.805 4.231 -10.295 1.00 95.00 90 THR A CA 1
ATOM 654 C C . THR A 1 90 ? -4.522 4.455 -8.823 1.00 95.00 90 THR A C 1
ATOM 656 O O . THR A 1 90 ? -3.716 3.733 -8.242 1.00 95.00 90 THR A O 1
ATOM 659 N N . VAL A 1 91 ? -5.174 5.458 -8.234 1.00 95.56 91 VAL A N 1
ATOM 660 C CA . VAL A 1 91 ? -5.094 5.768 -6.804 1.00 95.56 91 VAL A CA 1
ATOM 661 C C . VAL A 1 91 ? -6.498 5.678 -6.224 1.00 95.56 91 VAL A C 1
ATOM 663 O O . VAL A 1 91 ? -7.357 6.501 -6.534 1.00 95.56 91 VAL A O 1
ATOM 666 N N . GLU A 1 92 ? -6.725 4.691 -5.369 1.00 96.25 92 GLU A N 1
ATOM 667 C CA . GLU A 1 92 ? -7.929 4.590 -4.553 1.00 96.25 92 GLU A CA 1
ATOM 668 C C . GLU A 1 92 ? -7.614 5.099 -3.146 1.00 96.25 92 GLU A C 1
ATOM 670 O O . GLU A 1 92 ? -6.570 4.770 -2.584 1.00 96.25 92 GLU A O 1
ATOM 675 N N . VAL A 1 93 ? -8.506 5.901 -2.556 1.00 96.62 93 VAL A N 1
ATOM 676 C CA . VAL A 1 93 ? -8.321 6.440 -1.198 1.00 96.62 93 VAL A CA 1
ATOM 677 C C . VAL A 1 93 ? -9.539 6.148 -0.335 1.00 96.62 93 VAL A C 1
ATOM 679 O O . VAL A 1 93 ? -10.669 6.443 -0.721 1.00 96.62 93 VAL A O 1
ATOM 682 N N . ALA A 1 94 ? -9.299 5.616 0.860 1.00 96.25 94 ALA A N 1
ATOM 683 C CA . ALA A 1 94 ? -10.318 5.355 1.866 1.00 96.25 94 ALA A CA 1
ATOM 684 C C . ALA A 1 94 ? -9.951 6.033 3.189 1.00 96.25 94 ALA A C 1
ATOM 686 O O . ALA A 1 94 ? -8.788 6.341 3.464 1.00 96.25 94 ALA A O 1
ATOM 687 N N . ARG A 1 95 ? -10.960 6.263 4.036 1.00 95.12 95 ARG A N 1
ATOM 688 C CA . ARG A 1 95 ? -10.704 6.620 5.435 1.00 95.12 95 ARG A CA 1
ATOM 689 C C . ARG A 1 95 ? -10.119 5.413 6.148 1.00 95.12 95 ARG A C 1
ATOM 691 O O . ARG A 1 95 ? -10.579 4.295 5.945 1.00 95.12 95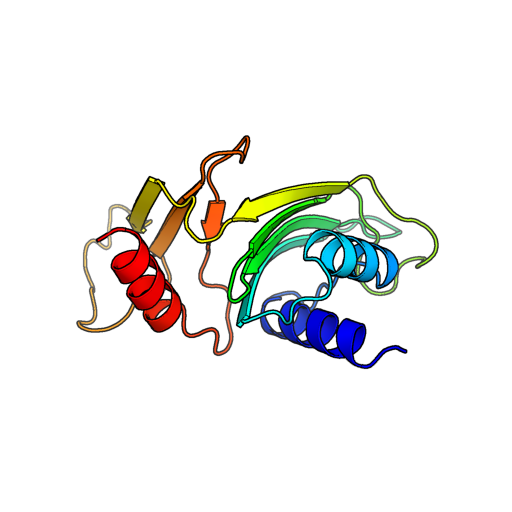 ARG A O 1
ATOM 698 N N . ARG A 1 96 ? -9.174 5.656 7.046 1.00 92.19 96 ARG A N 1
ATOM 699 C CA . ARG A 1 96 ? -8.595 4.618 7.900 1.00 92.19 96 ARG A CA 1
ATOM 700 C C . ARG A 1 96 ? -9.668 3.922 8.759 1.00 92.19 96 ARG A C 1
ATOM 702 O O . ARG A 1 96 ? -9.750 2.704 8.781 1.00 92.19 96 ARG A O 1
ATOM 709 N N . THR A 1 97 ? -10.631 4.691 9.267 1.00 93.12 97 THR A N 1
ATOM 710 C CA . THR A 1 97 ? -11.817 4.182 9.986 1.00 93.12 97 THR A CA 1
ATOM 711 C C . THR A 1 97 ? -12.838 3.436 9.119 1.00 93.12 97 THR A C 1
ATOM 713 O O . THR A 1 97 ? -13.860 2.991 9.629 1.00 93.12 97 THR A O 1
ATOM 716 N N . ALA A 1 98 ? -12.616 3.323 7.806 1.00 94.69 98 ALA A N 1
ATOM 717 C CA . ALA A 1 98 ? -13.461 2.529 6.917 1.00 94.69 98 ALA A CA 1
ATOM 718 C C . ALA A 1 98 ? -12.976 1.075 6.785 1.00 94.69 98 ALA A C 1
ATOM 720 O O . ALA A 1 98 ? -13.484 0.352 5.924 1.00 94.69 98 ALA A O 1
ATOM 721 N N . LEU A 1 99 ? -11.988 0.659 7.588 1.00 94.69 99 LEU A N 1
ATOM 722 C CA . LEU A 1 99 ? -11.566 -0.733 7.699 1.00 94.69 99 LEU A CA 1
ATOM 723 C C . LEU A 1 99 ? -12.742 -1.580 8.202 1.00 94.69 99 LEU A C 1
ATOM 725 O O . LEU A 1 99 ? -13.380 -1.260 9.196 1.00 94.69 99 LEU A O 1
ATOM 729 N N . THR A 1 100 ? -13.037 -2.657 7.486 1.00 94.62 100 THR A N 1
ATOM 730 C CA . THR A 1 100 ? -14.185 -3.541 7.756 1.00 94.62 100 THR A CA 1
ATOM 731 C C . THR A 1 100 ? -13.768 -4.955 8.124 1.00 94.62 100 THR A C 1
ATOM 733 O O . THR A 1 100 ? -14.526 -5.682 8.758 1.00 94.62 100 THR A O 1
ATOM 736 N N . SER A 1 101 ? -12.574 -5.372 7.706 1.00 93.81 101 SER A N 1
ATOM 737 C CA . SER A 1 101 ? -12.052 -6.702 7.980 1.00 93.81 101 SER A CA 1
ATOM 738 C C . SER A 1 101 ? -10.532 -6.689 7.945 1.00 93.81 101 SER A C 1
ATOM 740 O O . SER A 1 101 ? -9.927 -6.001 7.119 1.00 93.81 101 SER A O 1
ATOM 742 N N . LEU A 1 102 ? -9.949 -7.483 8.836 1.00 92.62 102 LEU A N 1
ATOM 743 C CA . LEU A 1 102 ? -8.525 -7.732 8.980 1.00 92.62 102 LEU A CA 1
ATOM 744 C C . LEU A 1 102 ? -8.327 -9.241 9.118 1.00 92.62 102 LEU A C 1
ATOM 746 O O . LEU A 1 102 ? -9.046 -9.909 9.861 1.00 92.62 102 LEU A O 1
ATOM 750 N N . SER A 1 103 ? -7.376 -9.800 8.381 1.00 89.12 103 SER A N 1
ATOM 751 C CA . SER A 1 103 ? -7.036 -11.222 8.441 1.00 89.12 103 SER A CA 1
ATOM 752 C C . SER A 1 103 ? -5.537 -11.417 8.260 1.00 89.12 103 SER A C 1
ATOM 754 O O . SER A 1 103 ? -4.904 -10.685 7.505 1.00 89.12 103 SER A O 1
ATOM 756 N N . ILE A 1 104 ? -4.971 -12.423 8.926 1.00 85.38 104 ILE A N 1
ATOM 757 C CA . ILE A 1 104 ? -3.595 -12.870 8.691 1.00 85.38 104 ILE A CA 1
ATOM 758 C C . ILE A 1 104 ? -3.654 -14.208 7.963 1.00 85.38 104 ILE A C 1
ATOM 760 O O . ILE A 1 104 ? -4.293 -15.150 8.431 1.00 85.38 104 ILE A O 1
ATOM 764 N N . ILE A 1 105 ? -2.971 -14.296 6.826 1.00 84.50 105 ILE A N 1
ATOM 765 C CA . ILE A 1 105 ? -2.808 -15.529 6.061 1.00 84.50 105 ILE A CA 1
ATOM 766 C C . ILE A 1 105 ? -1.351 -15.963 6.157 1.00 84.50 105 ILE A C 1
ATOM 768 O O . ILE A 1 105 ? -0.454 -15.210 5.791 1.00 84.50 105 ILE A O 1
ATOM 772 N N . TYR A 1 106 ? -1.116 -17.194 6.598 1.00 76.75 106 TYR A N 1
ATOM 773 C CA . TYR A 1 106 ? 0.211 -17.800 6.604 1.00 76.75 106 TYR A CA 1
ATOM 774 C C . TYR A 1 106 ? 0.381 -18.656 5.352 1.00 76.75 106 TYR A C 1
ATOM 776 O O . TYR A 1 106 ? -0.354 -19.626 5.157 1.00 76.75 106 TYR A O 1
ATOM 784 N N . GLN A 1 107 ? 1.353 -18.320 4.502 1.00 66.88 107 GLN A N 1
ATOM 785 C CA . GLN A 1 107 ? 1.789 -19.242 3.458 1.00 66.88 107 GLN A CA 1
ATOM 786 C C . GLN A 1 107 ? 2.698 -20.290 4.107 1.00 66.88 107 GLN A C 1
ATOM 788 O O . GLN A 1 107 ? 3.732 -19.962 4.687 1.00 66.88 107 GLN A O 1
ATOM 793 N N . THR A 1 108 ? 2.290 -21.555 4.064 1.00 60.84 108 THR A N 1
ATOM 794 C CA . THR A 1 108 ? 3.105 -22.674 4.547 1.00 60.84 108 THR A CA 1
ATOM 795 C C . THR A 1 108 ? 3.386 -23.608 3.379 1.00 60.84 108 THR A C 1
ATOM 797 O O . THR A 1 108 ? 2.497 -23.881 2.570 1.00 60.84 108 THR A O 1
ATOM 800 N N . ASN A 1 109 ? 4.625 -24.088 3.275 1.00 54.56 109 ASN A N 1
ATOM 801 C CA . ASN A 1 109 ? 4.897 -25.290 2.498 1.00 54.56 109 ASN A CA 1
ATOM 802 C C . ASN A 1 109 ? 4.390 -26.475 3.325 1.00 54.56 109 ASN A C 1
ATOM 804 O O . ASN A 1 109 ? 4.620 -26.519 4.534 1.00 54.56 109 ASN A O 1
ATOM 808 N N . HIS A 1 110 ? 3.695 -2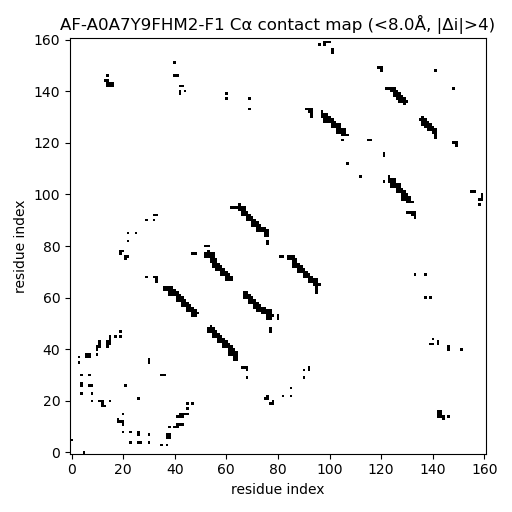7.412 2.679 1.00 52.75 110 HIS A N 1
ATOM 809 C CA . HIS A 1 110 ? 3.003 -28.538 3.322 1.00 52.75 110 HIS A CA 1
ATOM 810 C C . HIS A 1 110 ? 3.903 -29.353 4.281 1.00 52.75 110 HIS A C 1
ATOM 812 O O . HIS A 1 110 ? 3.405 -29.929 5.243 1.00 52.75 110 HIS A O 1
ATOM 818 N N . ASP A 1 111 ? 5.224 -29.320 4.069 1.00 53.38 111 ASP A N 1
ATOM 819 C CA . ASP A 1 111 ? 6.229 -30.097 4.805 1.00 53.38 111 ASP A CA 1
ATOM 820 C C . ASP A 1 111 ? 6.852 -29.382 6.023 1.00 53.38 111 ASP A C 1
ATOM 822 O O . ASP A 1 111 ? 7.736 -29.930 6.679 1.00 53.38 111 ASP A O 1
ATOM 826 N N . SER A 1 112 ? 6.469 -28.141 6.338 1.00 51.38 112 SER A N 1
ATOM 827 C CA . SER A 1 112 ? 7.085 -27.367 7.436 1.00 51.38 112 SER A CA 1
ATOM 828 C C . SER A 1 112 ? 6.043 -26.559 8.197 1.00 51.38 112 SER A C 1
ATOM 830 O O . SER A 1 112 ? 6.116 -25.336 8.322 1.00 51.38 112 SER A O 1
ATOM 832 N N . ALA A 1 113 ? 5.022 -27.263 8.673 1.00 48.16 113 ALA A N 1
ATOM 833 C CA . ALA A 1 113 ? 3.997 -26.671 9.505 1.00 48.16 113 ALA A CA 1
ATOM 834 C C . ALA A 1 113 ? 4.573 -26.385 10.905 1.00 48.16 113 ALA A C 1
ATOM 836 O O . ALA A 1 113 ? 4.873 -27.306 11.661 1.00 48.16 113 ALA A O 1
ATOM 837 N N . TYR A 1 114 ? 4.645 -25.093 11.229 1.00 51.03 114 TYR A N 1
ATOM 838 C CA . TYR A 1 114 ? 4.847 -24.511 12.559 1.00 51.03 114 TYR A CA 1
ATOM 839 C C . TYR A 1 114 ? 6.288 -24.448 13.078 1.00 51.03 114 TYR A C 1
ATOM 841 O O . TYR A 1 114 ? 6.720 -25.267 13.880 1.00 51.03 114 TYR A O 1
ATOM 849 N N . ASP A 1 115 ? 6.950 -23.337 12.760 1.00 46.22 115 ASP A N 1
ATOM 850 C CA . ASP A 1 115 ? 7.739 -22.635 13.773 1.00 46.22 115 ASP A CA 1
ATOM 851 C C . ASP A 1 115 ? 7.142 -21.231 13.943 1.00 46.22 115 ASP A C 1
ATOM 853 O O . ASP A 1 115 ? 7.496 -20.272 13.256 1.00 46.22 115 ASP A O 1
ATOM 857 N N . VAL A 1 116 ? 6.093 -21.136 14.767 1.00 52.03 116 VAL A N 1
ATOM 858 C CA . VAL A 1 116 ? 5.507 -19.844 15.142 1.00 52.03 116 VAL A CA 1
ATOM 859 C C . VAL A 1 116 ? 6.301 -19.359 16.342 1.00 52.03 116 VAL A C 1
ATOM 861 O O . VAL A 1 116 ? 5.943 -19.625 17.489 1.00 52.03 116 VAL A O 1
ATOM 864 N N . SER A 1 117 ? 7.407 -18.669 16.078 1.00 52.03 117 SER A N 1
ATOM 865 C CA . SER A 1 117 ? 8.116 -17.918 17.108 1.00 52.03 117 SER A CA 1
ATOM 866 C C . SER A 1 117 ? 7.125 -16.964 17.780 1.00 52.03 117 SER A C 1
ATOM 868 O O . SER A 1 117 ? 6.556 -16.083 17.131 1.00 52.03 117 SER A O 1
ATOM 870 N N . VAL A 1 118 ? 6.873 -17.178 19.070 1.00 52.69 118 VAL A N 1
ATOM 871 C CA . VAL A 1 118 ? 5.896 -16.424 19.861 1.00 52.69 118 VAL A CA 1
ATOM 872 C C . VAL A 1 118 ? 6.324 -14.955 19.916 1.00 52.69 118 VAL A C 1
ATOM 874 O O . VAL A 1 118 ? 7.322 -14.632 20.553 1.00 52.69 118 VAL A O 1
ATOM 877 N N . GLY A 1 119 ? 5.573 -14.070 19.253 1.00 55.97 119 GLY A N 1
ATOM 878 C CA . GLY A 1 119 ? 5.682 -12.618 19.443 1.00 55.97 119 GLY A CA 1
ATOM 879 C C . GLY A 1 119 ? 5.732 -11.753 18.182 1.00 55.97 119 GLY A C 1
ATOM 880 O O . GLY A 1 119 ? 5.466 -10.565 18.303 1.00 55.97 119 GLY A O 1
ATOM 881 N N . ALA A 1 120 ? 6.015 -12.310 16.998 1.00 62.72 120 ALA A N 1
ATOM 882 C CA . ALA A 1 120 ? 6.122 -11.534 15.754 1.00 62.72 120 ALA A CA 1
ATOM 883 C C . ALA A 1 120 ? 5.451 -12.237 14.566 1.00 62.72 120 ALA A C 1
ATOM 885 O O . ALA A 1 120 ? 5.412 -13.471 14.504 1.00 62.72 120 ALA A O 1
ATOM 886 N N . LEU A 1 121 ? 4.956 -11.466 13.590 1.00 68.06 121 LEU A N 1
ATOM 887 C CA . LEU A 1 121 ? 4.469 -12.021 12.326 1.00 68.06 121 LEU A CA 1
ATOM 888 C C . LEU A 1 121 ? 5.594 -12.768 11.594 1.00 68.06 121 LEU A C 1
ATOM 890 O O . LEU A 1 121 ? 6.651 -12.203 11.269 1.00 68.06 121 LEU A O 1
ATOM 894 N N . ALA A 1 122 ? 5.332 -14.050 11.317 1.00 69.75 122 ALA A N 1
ATOM 895 C CA . ALA A 1 122 ? 6.227 -14.916 10.561 1.00 69.75 122 ALA A CA 1
ATOM 896 C C . ALA A 1 122 ? 6.556 -14.294 9.189 1.00 69.75 122 ALA A C 1
ATOM 898 O O . ALA A 1 122 ? 5.692 -13.642 8.600 1.00 69.75 122 ALA A O 1
ATOM 899 N N . PRO A 1 123 ? 7.759 -14.521 8.627 1.00 68.81 123 PRO A N 1
ATOM 900 C CA . PRO A 1 123 ? 8.125 -13.996 7.308 1.00 68.81 123 PRO A CA 1
ATOM 901 C C . PRO A 1 123 ? 7.151 -14.388 6.187 1.00 68.81 123 PRO A C 1
ATOM 903 O O . PRO A 1 123 ? 6.993 -13.653 5.222 1.00 68.81 123 PRO A O 1
ATOM 906 N N . SER A 1 124 ? 6.469 -15.528 6.324 1.00 71.88 124 SER A N 1
ATOM 907 C CA . SER A 1 124 ? 5.483 -16.012 5.356 1.00 71.88 124 SER A CA 1
ATOM 908 C C . SER A 1 124 ? 4.054 -15.502 5.588 1.00 71.88 124 SER A C 1
ATOM 910 O O . SER A 1 124 ? 3.127 -15.903 4.875 1.00 71.88 124 SER A O 1
ATOM 912 N N . ALA A 1 125 ? 3.847 -14.651 6.595 1.00 76.19 125 ALA A N 1
ATOM 913 C CA . ALA A 1 125 ? 2.550 -14.066 6.883 1.00 76.19 125 ALA A CA 1
ATOM 914 C C . ALA A 1 125 ? 2.240 -12.914 5.917 1.00 76.19 125 ALA A C 1
ATOM 916 O O . ALA A 1 125 ? 3.082 -12.072 5.603 1.00 76.19 125 ALA A O 1
ATOM 917 N N . ARG A 1 126 ? 0.987 -12.858 5.476 1.00 81.75 126 ARG A N 1
ATOM 918 C CA . ARG A 1 126 ? 0.412 -11.778 4.676 1.00 81.75 126 ARG A CA 1
ATOM 919 C C . ARG A 1 126 ? -0.788 -11.225 5.425 1.00 81.75 126 ARG A C 1
ATOM 921 O O . ARG A 1 126 ? -1.668 -11.992 5.816 1.00 81.75 126 ARG A O 1
ATOM 928 N N . ILE A 1 127 ? -0.836 -9.912 5.617 1.00 87.81 127 ILE A N 1
ATOM 929 C CA . ILE A 1 127 ? -2.006 -9.256 6.206 1.00 87.81 127 ILE A CA 1
ATOM 930 C C . ILE A 1 127 ? -2.950 -8.874 5.073 1.00 87.81 127 ILE A C 1
ATOM 932 O O . ILE A 1 127 ? -2.538 -8.207 4.126 1.00 87.81 127 ILE A O 1
ATOM 936 N N . ILE A 1 128 ? -4.209 -9.283 5.183 1.00 91.50 128 ILE A N 1
ATOM 937 C CA . ILE A 1 128 ? -5.281 -8.936 4.254 1.00 91.50 128 ILE A CA 1
ATOM 938 C C . ILE A 1 128 ? -6.235 -7.958 4.935 1.00 91.50 128 ILE A C 1
ATOM 940 O O . ILE A 1 128 ? -6.741 -8.230 6.025 1.00 91.50 128 ILE A O 1
ATOM 944 N N . LEU A 1 129 ? -6.486 -6.824 4.283 1.00 92.81 129 LEU A N 1
ATOM 945 C CA . LEU A 1 129 ? -7.348 -5.748 4.774 1.00 92.81 129 LEU A CA 1
ATOM 946 C C . LEU A 1 129 ? -8.479 -5.476 3.787 1.00 92.81 129 LEU A C 1
ATOM 948 O O . LEU A 1 129 ? -8.253 -5.421 2.576 1.00 92.81 129 LEU A O 1
ATOM 952 N N . LYS A 1 130 ? -9.682 -5.215 4.302 1.00 94.00 130 LYS A N 1
ATOM 953 C CA . LYS A 1 130 ? -10.829 -4.776 3.492 1.00 94.00 130 LYS A CA 1
ATOM 954 C C . LYS A 1 130 ? -11.323 -3.422 3.954 1.00 94.00 130 LYS A C 1
ATOM 956 O O . LYS A 1 130 ? -11.750 -3.281 5.098 1.00 94.00 130 LYS A O 1
ATOM 961 N N . TYR A 1 131 ? -11.343 -2.453 3.050 1.00 94.19 131 TYR A N 1
ATOM 962 C CA . TYR A 1 131 ? -11.878 -1.119 3.305 1.00 94.19 131 TYR A CA 1
ATOM 963 C C . TYR A 1 131 ? -13.176 -0.898 2.540 1.00 94.19 131 TYR A C 1
ATOM 965 O O . TYR A 1 131 ? -13.305 -1.301 1.385 1.00 94.19 131 TYR A O 1
ATOM 973 N N . THR A 1 132 ? -14.115 -0.182 3.154 1.00 93.12 132 THR A N 1
ATOM 974 C CA . THR A 1 132 ? -15.255 0.358 2.406 1.00 93.12 132 THR A CA 1
ATOM 975 C C . THR A 1 132 ? -14.742 1.388 1.401 1.00 93.12 132 THR A C 1
ATOM 977 O O . THR A 1 132 ? -14.126 2.381 1.789 1.00 93.12 132 THR A O 1
ATOM 980 N N . GLY A 1 133 ? -15.020 1.166 0.115 1.00 85.88 133 GLY A N 1
ATOM 981 C CA . GLY A 1 133 ? -14.643 2.068 -0.977 1.00 85.88 133 GLY A CA 1
ATOM 982 C C . GLY A 1 133 ? -13.419 1.635 -1.787 1.00 85.88 133 GLY A C 1
ATOM 983 O O . GLY A 1 133 ? -13.178 2.226 -2.833 1.00 85.88 133 GLY A O 1
ATOM 984 N N . PHE A 1 134 ? -12.686 0.603 -1.360 1.00 91.44 134 PHE A N 1
ATOM 985 C CA . PHE A 1 134 ? -11.685 -0.045 -2.212 1.00 91.44 134 PHE A CA 1
ATOM 986 C C . PHE A 1 134 ? -12.334 -1.112 -3.085 1.00 91.44 134 PHE A C 1
ATOM 988 O O . PHE A 1 134 ? -13.219 -1.839 -2.630 1.00 91.44 134 PHE A O 1
ATOM 995 N N . SER A 1 135 ? -11.903 -1.193 -4.346 1.00 85.88 135 SER A N 1
ATOM 996 C CA . SER A 1 135 ? -12.385 -2.218 -5.278 1.00 85.88 135 SER A CA 1
ATOM 997 C C . SER A 1 135 ? -11.767 -3.594 -5.015 1.00 85.88 135 SER A C 1
ATOM 999 O O . SER A 1 135 ? -12.356 -4.609 -5.386 1.00 85.88 135 SER A O 1
ATOM 1001 N N . ALA A 1 136 ? -10.613 -3.636 -4.343 1.00 85.88 136 ALA A N 1
ATOM 1002 C CA . ALA A 1 136 ? -9.873 -4.849 -4.023 1.00 85.88 136 ALA A CA 1
ATOM 1003 C C . ALA A 1 136 ? -9.443 -4.903 -2.548 1.00 85.88 136 ALA A C 1
ATOM 1005 O O . ALA A 1 136 ? -9.397 -3.896 -1.840 1.00 85.88 136 ALA A O 1
ATOM 1006 N N . GLU A 1 137 ? -9.116 -6.111 -2.089 1.00 89.94 137 GLU A N 1
ATOM 1007 C CA . GLU A 1 137 ? -8.484 -6.331 -0.788 1.00 89.94 137 GLU A CA 1
ATOM 1008 C C . GLU A 1 137 ? -7.032 -5.841 -0.826 1.00 89.94 137 GLU A C 1
ATOM 1010 O O . GLU A 1 137 ? -6.328 -6.046 -1.817 1.00 89.94 137 GLU A O 1
ATOM 1015 N N . LEU A 1 138 ? -6.559 -5.236 0.264 1.00 89.56 138 LEU A N 1
ATOM 1016 C CA . LEU A 1 138 ? -5.151 -4.870 0.383 1.00 89.56 138 LEU A CA 1
ATOM 1017 C C . LEU A 1 138 ? -4.380 -6.034 0.971 1.00 89.56 138 LEU A C 1
ATOM 1019 O O . LEU A 1 138 ? -4.684 -6.479 2.077 1.00 89.56 138 LEU A O 1
ATOM 1023 N N . ALA A 1 139 ? -3.347 -6.471 0.265 1.00 87.25 139 ALA A N 1
ATOM 1024 C CA . ALA A 1 139 ? -2.382 -7.412 0.797 1.00 87.25 139 ALA A CA 1
ATOM 1025 C C . ALA A 1 139 ? -1.112 -6.663 1.203 1.00 87.25 139 ALA A C 1
ATOM 1027 O O . ALA A 1 139 ? -0.409 -6.129 0.348 1.00 87.25 139 ALA A O 1
ATOM 1028 N N . ILE A 1 140 ? -0.804 -6.664 2.499 1.00 85.38 140 ILE A N 1
ATOM 1029 C CA . ILE A 1 140 ? 0.493 -6.231 3.015 1.00 85.38 140 ILE A CA 1
ATOM 1030 C C . ILE A 1 140 ? 1.370 -7.471 3.136 1.00 85.38 140 ILE A C 1
ATOM 1032 O O . ILE A 1 140 ? 1.071 -8.403 3.889 1.00 85.38 140 ILE A O 1
ATOM 1036 N N . THR A 1 141 ? 2.458 -7.479 2.378 1.00 73.69 141 THR A N 1
ATOM 1037 C CA . THR A 1 141 ? 3.539 -8.454 2.508 1.00 73.69 141 THR A CA 1
ATOM 1038 C C . THR A 1 141 ? 4.663 -7.836 3.325 1.00 73.69 141 THR A C 1
ATOM 1040 O O . THR A 1 141 ? 5.005 -6.669 3.127 1.00 73.69 141 THR A O 1
ATOM 1043 N N . LYS A 1 142 ? 5.240 -8.615 4.244 1.00 65.88 142 LYS A N 1
ATOM 1044 C CA . LYS A 1 142 ? 6.439 -8.222 4.986 1.00 65.88 142 LYS A CA 1
ATOM 1045 C C . LYS A 1 142 ? 7.631 -8.269 4.030 1.00 65.88 142 LYS A C 1
ATOM 1047 O O . LYS A 1 142 ? 8.234 -9.319 3.851 1.00 65.88 142 LYS A O 1
ATOM 1052 N N . ALA A 1 143 ? 7.899 -7.136 3.393 1.00 50.28 143 ALA A N 1
ATOM 1053 C CA . ALA A 1 143 ? 9.107 -6.893 2.625 1.00 50.28 143 ALA A CA 1
ATOM 1054 C C . ALA A 1 143 ? 10.135 -6.189 3.524 1.00 50.28 143 ALA A C 1
ATOM 1056 O O . ALA A 1 143 ? 9.759 -5.357 4.348 1.00 50.28 143 ALA A O 1
ATOM 1057 N N . GLY A 1 144 ? 11.400 -6.593 3.443 1.00 44.22 144 GLY A N 1
ATOM 1058 C CA . GLY A 1 144 ? 12.452 -6.276 4.415 1.00 44.22 144 GLY A CA 1
ATOM 1059 C C . GLY A 1 144 ? 12.688 -4.792 4.757 1.00 44.22 144 GLY A C 1
ATOM 1060 O O . GLY A 1 144 ? 12.404 -3.890 3.980 1.00 44.22 144 GLY A O 1
ATOM 1061 N N . THR A 1 145 ? 13.301 -4.620 5.940 1.00 45.56 145 THR A N 1
ATOM 1062 C CA . THR A 1 145 ? 13.669 -3.417 6.728 1.00 45.56 145 THR A CA 1
ATOM 1063 C C . THR A 1 145 ? 12.555 -2.659 7.469 1.00 45.56 145 THR A C 1
ATOM 1065 O O . THR A 1 145 ? 11.725 -1.989 6.876 1.00 45.56 145 THR A O 1
ATOM 1068 N N . GLU A 1 146 ? 12.596 -2.799 8.806 1.00 49.84 146 GLU A N 1
ATOM 1069 C CA . GLU A 1 146 ? 12.077 -1.950 9.905 1.00 49.84 146 GLU A CA 1
ATOM 1070 C C . GLU A 1 146 ? 10.709 -1.254 9.775 1.00 49.84 146 GLU A C 1
ATOM 1072 O O . GLU A 1 146 ? 10.399 -0.325 10.515 1.00 49.84 146 GLU A O 1
ATOM 1077 N N . HIS A 1 147 ? 9.828 -1.739 8.908 1.00 60.97 147 HIS A N 1
ATOM 1078 C CA . HIS A 1 147 ? 8.403 -1.484 9.060 1.00 60.97 147 HIS A CA 1
ATOM 1079 C C . HIS A 1 147 ? 7.899 -2.340 10.219 1.00 60.97 147 HIS A C 1
ATOM 1081 O O . HIS A 1 147 ? 7.903 -3.570 10.129 1.00 60.97 147 HIS A O 1
ATOM 1087 N N . ASP A 1 148 ? 7.482 -1.709 11.316 1.00 73.81 148 ASP A N 1
ATOM 1088 C CA . ASP A 1 148 ? 6.843 -2.394 12.443 1.00 73.81 148 ASP A CA 1
ATOM 1089 C C . ASP A 1 148 ? 5.427 -2.837 12.032 1.00 73.81 148 ASP A C 1
ATOM 1091 O O . ASP A 1 148 ? 4.407 -2.239 12.381 1.00 73.81 148 ASP A O 1
ATOM 1095 N N . VAL A 1 149 ? 5.375 -3.863 11.175 1.00 77.94 149 VAL A N 1
ATOM 1096 C CA . VAL A 1 149 ? 4.144 -4.492 10.685 1.00 77.94 149 VAL A CA 1
ATOM 1097 C C . VAL A 1 149 ? 3.314 -4.993 11.868 1.00 77.94 149 VAL A C 1
ATOM 1099 O O . VAL A 1 149 ? 2.087 -4.939 11.811 1.00 77.94 149 VAL A O 1
ATOM 1102 N N . ASP A 1 150 ? 3.971 -5.423 12.947 1.00 79.38 150 ASP A N 1
ATOM 1103 C CA . ASP A 1 150 ? 3.323 -5.863 14.178 1.00 79.38 150 ASP A CA 1
ATOM 1104 C C . ASP A 1 150 ? 2.621 -4.681 14.882 1.00 79.38 150 ASP A C 1
ATOM 1106 O O . ASP A 1 150 ? 1.448 -4.800 15.247 1.00 79.38 150 ASP A O 1
ATOM 1110 N N . ALA A 1 151 ? 3.257 -3.506 14.984 1.00 82.44 151 ALA A N 1
ATOM 1111 C CA . ALA A 1 151 ? 2.616 -2.295 15.506 1.00 82.44 151 ALA A CA 1
ATOM 1112 C C . ALA A 1 151 ? 1.503 -1.765 14.598 1.00 82.44 151 ALA A C 1
ATOM 1114 O O . ALA A 1 151 ? 0.457 -1.346 15.103 1.00 82.44 151 ALA A O 1
ATOM 1115 N N . LEU A 1 152 ? 1.677 -1.803 13.270 1.00 85.94 152 LEU A N 1
ATOM 1116 C CA . LEU A 1 152 ? 0.588 -1.470 12.349 1.00 85.94 152 LEU A CA 1
ATOM 1117 C C . LEU A 1 152 ? -0.596 -2.412 12.577 1.00 85.94 152 LEU A C 1
ATOM 1119 O O . LEU A 1 152 ? -1.725 -1.951 12.717 1.00 85.94 152 LEU A O 1
ATOM 1123 N N . TYR A 1 153 ? -0.346 -3.719 12.635 1.00 86.38 153 TYR A N 1
ATOM 1124 C CA . TYR A 1 153 ? -1.379 -4.721 12.857 1.00 86.38 153 TYR A CA 1
ATOM 1125 C C . TYR A 1 153 ? -2.114 -4.493 14.186 1.00 86.38 153 TYR A C 1
ATOM 1127 O O . TYR A 1 15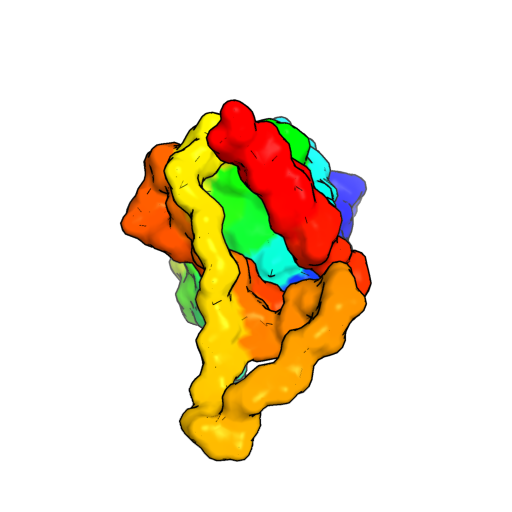3 ? -3.344 -4.487 14.209 1.00 86.38 153 TYR A O 1
ATOM 1135 N N . ALA A 1 154 ? -1.386 -4.216 15.272 1.00 85.81 154 ALA A N 1
ATOM 1136 C CA . ALA A 1 154 ? -1.970 -3.881 16.571 1.00 85.81 154 ALA A CA 1
ATOM 1137 C C . ALA A 1 154 ? -2.835 -2.604 16.523 1.00 85.81 154 ALA A C 1
ATOM 1139 O O . ALA A 1 154 ? -3.923 -2.560 17.106 1.00 85.81 154 ALA A O 1
ATOM 1140 N N . ALA A 1 155 ? -2.391 -1.575 15.794 1.00 87.44 155 ALA A N 1
ATOM 1141 C CA . ALA A 1 155 ? -3.167 -0.354 15.597 1.00 87.44 155 ALA A CA 1
ATOM 1142 C C . ALA A 1 155 ? -4.450 -0.612 14.784 1.00 87.44 155 ALA A C 1
ATOM 1144 O O . ALA A 1 155 ? -5.523 -0.163 15.178 1.00 87.44 155 ALA A O 1
ATOM 1145 N N . LEU A 1 156 ? -4.366 -1.385 13.697 1.00 88.81 156 LEU A N 1
ATOM 1146 C CA . LEU A 1 156 ? -5.520 -1.730 12.857 1.00 88.81 156 LEU A CA 1
ATOM 1147 C C . LEU A 1 156 ? -6.533 -2.620 13.591 1.00 88.81 156 LEU A C 1
ATOM 1149 O O . LEU A 1 156 ? -7.735 -2.461 13.399 1.00 88.81 156 LEU A O 1
ATOM 1153 N N . LEU A 1 157 ? -6.073 -3.522 14.465 1.00 88.19 157 LEU A N 1
ATOM 1154 C CA . LEU A 1 157 ? -6.958 -4.271 15.363 1.00 88.19 157 LEU A CA 1
ATOM 1155 C C . LEU A 1 157 ? -7.750 -3.339 16.283 1.00 88.19 157 LEU A C 1
ATOM 1157 O O . LEU A 1 157 ? -8.937 -3.561 16.498 1.00 88.19 157 LEU A O 1
ATOM 1161 N N . THR A 1 158 ? -7.105 -2.290 16.797 1.00 87.19 158 THR A N 1
ATOM 1162 C CA . THR A 1 158 ? -7.759 -1.301 17.667 1.00 87.19 158 THR A CA 1
ATOM 1163 C C . THR A 1 158 ? -8.821 -0.495 16.914 1.00 87.19 158 THR A C 1
ATOM 1165 O O . THR A 1 158 ? -9.827 -0.121 17.499 1.00 87.19 158 THR A O 1
ATOM 1168 N N . GLU A 1 159 ? -8.635 -0.246 15.617 1.00 83.69 159 GLU A N 1
ATOM 1169 C CA . GLU A 1 159 ? -9.624 0.450 14.778 1.00 83.69 159 GLU A CA 1
ATOM 1170 C C . GLU A 1 159 ? -10.865 -0.382 14.445 1.00 83.69 159 GLU A C 1
ATOM 1172 O O . GLU A 1 159 ? -11.889 0.188 14.071 1.00 83.69 159 GLU A O 1
ATOM 1177 N N . LEU A 1 160 ? -10.769 -1.710 14.543 1.00 85.38 160 LEU A N 1
ATOM 1178 C CA . LEU A 1 160 ? -11.879 -2.633 14.298 1.00 85.38 160 LEU A CA 1
ATOM 1179 C C . LEU A 1 160 ? -12.699 -2.959 15.552 1.00 85.38 160 LEU A C 1
ATOM 1181 O O . LEU A 1 160 ? -13.807 -3.479 15.408 1.00 85.38 160 LEU A O 1
ATOM 1185 N N . ALA A 1 161 ? -12.139 -2.724 16.740 1.00 79.81 161 ALA A N 1
ATOM 1186 C CA . ALA A 1 161 ? -12.764 -3.011 18.031 1.00 79.81 161 ALA A CA 1
ATOM 1187 C C . ALA A 1 161 ? -13.779 -1.929 18.433 1.00 79.81 161 ALA A C 1
ATOM 1189 O O . ALA A 1 161 ? -14.845 -2.316 18.965 1.00 79.81 161 ALA A O 1
#

Solvent-accessible surface area (backbone atoms only — not comparable to full-atom values): 9405 Å² total; per-residue (Å²): 131,61,72,68,57,51,54,51,50,53,45,40,40,51,17,23,78,83,64,50,64,78,55,68,72,58,53,49,50,52,33,54,75,53,73,67,56,64,78,75,46,53,40,50,49,73,48,68,47,94,50,90,75,29,30,22,36,37,41,41,36,41,34,37,96,56,38,33,38,46,31,45,38,38,64,24,46,24,84,97,34,68,82,85,55,78,39,64,67,48,79,45,72,31,52,52,84,33,52,76,48,77,47,81,45,73,66,67,60,94,90,62,80,78,84,77,64,89,89,60,82,55,80,52,35,31,39,40,37,34,43,59,81,52,97,60,71,46,74,45,62,74,50,62,68,93,69,60,60,62,58,51,48,55,53,54,52,60,69,69,109

pLDDT: mean 83.16, std 13.93, range [44.22, 96.62]

Nearest PDB structures (foldseek):
  5boi-assembly1_A  TM=3.067E-01  e=2.643E+00  Priestia megaterium QM B1551
  8ts6-assembly1_B  TM=2.580E-01  e=2.114E+00  uncultured cyanophage
  2ciu-assembly1_A  TM=2.587E-01  e=1.600E+00  Saccharomyces cerevisiae
  8co6-assembly1_o  TM=3.396E-01  e=8.067E+00  Rotavirus A

Organism: NCBI:txid931536

Radius of gyration: 16.22 Å; Cα contacts (8 Å, |Δi|>4): 294; chains: 1; bounding box: 32×50×42 Å

Mean predicted aligned error: 7.02 Å

Secondary structure (DSSP, 8-state):
--HHHHHHHHHHHHT-TT-----HHHHHHHHHHTTTPPPSEEEEEEEE-S-SS-EEEEEEEEE-SSEEEEEEEEEEE-TTS-TT-PPPEEEEEEEGGGEEEEEEEE---TT------TTS--TTEEEEEEETT-SS-EEEE--SS---HHHHHHHHHHHH-